Protein AF-A0A2E9E9D5-F1 (afdb_monomer_lite)

Foldseek 3Di:
DVVLVVLLVVLLVVLVVVCVVPPQCPPPPDPDTDPSVVSSVVSSVVSSVVSVCCSPPVD

Secondary structure (DSSP, 8-state):
-HHHHHHHHHHHHHHHHHHHHH-S-PSTT-SSPPPHHHHHHHHHHHHHHHHHHIIIII-

Radius of gyration: 12.63 Å; chains: 1; bounding box: 29×21×34 Å

Sequence (59 aa):
MGLIILSVLLSLLFSTILWMAAGNLLPLGKEKKWPGIFNLAGYALILLIPIYSTIFFVS

pLDDT: mean 93.24, std 5.29, range [63.38, 97.25]

Structure (mmCIF, N/CA/C/O backbone):
data_AF-A0A2E9E9D5-F1
#
_entry.id   AF-A0A2E9E9D5-F1
#
loop_
_atom_site.group_PDB
_atom_site.id
_atom_site.type_symbol
_atom_site.label_atom_id
_atom_site.label_alt_id
_atom_site.label_comp_id
_atom_site.label_asym_id
_atom_site.label_entity_id
_atom_site.label_seq_id
_atom_site.pdbx_PDB_ins_code
_atom_site.Cartn_x
_atom_site.Cartn_y
_atom_site.Cartn_z
_atom_site.occupancy
_atom_site.B_iso_or_equiv
_atom_site.auth_seq_id
_atom_site.auth_comp_id
_atom_site.auth_asym_id
_atom_site.auth_atom_id
_atom_site.pdbx_PDB_model_num
ATOM 1 N N . MET A 1 1 ? 14.080 3.080 -12.721 1.00 74.38 1 MET A N 1
ATOM 2 C CA . MET A 1 1 ? 13.513 4.038 -11.737 1.00 74.38 1 MET A CA 1
ATOM 3 C C . MET A 1 1 ? 12.051 4.375 -12.024 1.00 74.38 1 MET A C 1
ATOM 5 O O . MET A 1 1 ? 11.255 4.287 -11.102 1.00 74.38 1 MET A O 1
ATOM 9 N N . GLY A 1 2 ? 11.666 4.675 -13.274 1.00 91.06 2 GLY A N 1
ATOM 10 C CA . GLY A 1 2 ? 10.266 4.983 -13.622 1.00 91.06 2 GLY A CA 1
ATOM 11 C C . GLY A 1 2 ? 9.245 3.909 -13.219 1.00 91.06 2 GLY A C 1
ATOM 12 O O . GLY A 1 2 ? 8.209 4.245 -12.663 1.00 91.06 2 GLY A O 1
ATOM 13 N N . LEU A 1 3 ? 9.570 2.622 -13.388 1.00 92.06 3 LEU A N 1
ATOM 14 C CA . LEU A 1 3 ? 8.676 1.519 -12.998 1.00 92.06 3 LEU A CA 1
ATOM 15 C C . LEU A 1 3 ? 8.446 1.413 -11.480 1.00 92.06 3 LEU A C 1
ATOM 17 O O . LEU A 1 3 ? 7.367 1.019 -11.054 1.00 92.06 3 LEU A O 1
ATOM 21 N N . ILE A 1 4 ? 9.423 1.821 -10.663 1.00 93.69 4 ILE A N 1
ATOM 22 C CA . ILE A 1 4 ? 9.274 1.859 -9.198 1.00 93.69 4 ILE A CA 1
ATOM 23 C C . ILE A 1 4 ? 8.306 2.981 -8.808 1.00 93.69 4 ILE A C 1
ATOM 25 O O . ILE A 1 4 ? 7.427 2.805 -7.970 1.00 93.69 4 ILE A O 1
ATOM 29 N N . ILE A 1 5 ? 8.431 4.147 -9.447 1.00 95.62 5 ILE A N 1
ATOM 30 C CA . ILE A 1 5 ? 7.493 5.255 -9.238 1.00 95.62 5 ILE A CA 1
ATOM 31 C C . ILE A 1 5 ? 6.090 4.837 -9.695 1.00 95.62 5 ILE A C 1
ATOM 33 O O . ILE A 1 5 ? 5.115 5.070 -8.983 1.00 95.62 5 ILE A O 1
ATOM 37 N N . LEU A 1 6 ? 5.988 4.154 -10.838 1.00 95.00 6 LEU A N 1
ATOM 38 C CA . LEU A 1 6 ? 4.725 3.634 -11.352 1.00 95.00 6 LEU A CA 1
ATOM 39 C C . LEU A 1 6 ? 4.070 2.645 -10.378 1.00 95.00 6 LEU A C 1
ATOM 41 O O . LEU A 1 6 ? 2.873 2.763 -10.132 1.00 95.00 6 LEU A O 1
ATOM 45 N N . SER A 1 7 ? 4.827 1.720 -9.773 1.00 95.44 7 SER A N 1
ATOM 46 C CA . SER A 1 7 ? 4.266 0.780 -8.794 1.00 95.44 7 SER A CA 1
ATOM 47 C C . SER A 1 7 ? 3.705 1.499 -7.566 1.00 95.44 7 SER A C 1
ATOM 49 O O . SER A 1 7 ? 2.641 1.131 -7.075 1.00 95.44 7 SER A O 1
ATOM 51 N N . VAL A 1 8 ? 4.367 2.564 -7.098 1.00 96.31 8 VAL A N 1
ATOM 52 C CA . VAL A 1 8 ? 3.862 3.393 -5.991 1.00 96.31 8 VAL A CA 1
ATOM 53 C C . VAL A 1 8 ? 2.578 4.123 -6.391 1.00 96.31 8 VAL A C 1
ATOM 55 O O . VAL A 1 8 ? 1.593 4.065 -5.658 1.00 96.31 8 VAL A O 1
ATOM 58 N N . LEU A 1 9 ? 2.552 4.759 -7.567 1.00 97.19 9 LEU A N 1
ATOM 59 C CA . LEU A 1 9 ? 1.371 5.475 -8.061 1.00 97.19 9 LEU A CA 1
ATOM 60 C C . LEU A 1 9 ? 0.169 4.544 -8.251 1.00 97.19 9 LEU A C 1
ATOM 62 O O . LEU A 1 9 ? -0.935 4.879 -7.828 1.00 97.19 9 LEU A O 1
ATOM 66 N N . LEU A 1 10 ? 0.383 3.356 -8.822 1.00 97.06 10 LEU A N 1
ATOM 67 C CA . LEU A 1 10 ? -0.662 2.344 -8.964 1.00 97.06 10 LEU A CA 1
ATOM 68 C C . LEU A 1 10 ? -1.171 1.867 -7.604 1.00 97.06 10 LEU A C 1
ATOM 70 O O . LEU A 1 10 ? -2.372 1.703 -7.433 1.00 97.06 10 LE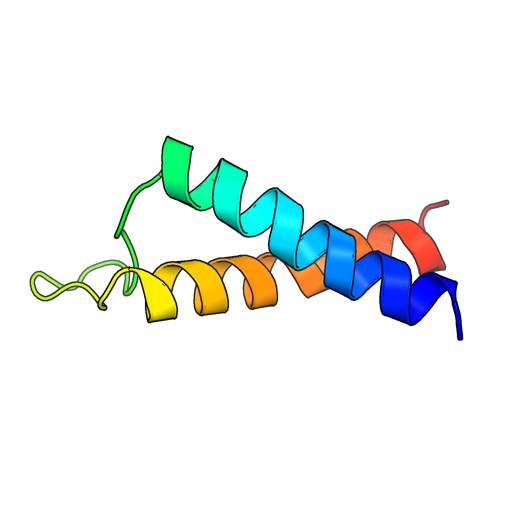U A O 1
ATOM 74 N N . SER A 1 11 ? -0.292 1.706 -6.615 1.00 97.12 11 SER A N 1
ATOM 75 C CA . SER A 1 11 ? -0.694 1.298 -5.262 1.00 97.12 11 SER A CA 1
ATOM 76 C C . SER A 1 11 ? -1.558 2.346 -4.570 1.00 97.12 11 SER A C 1
ATOM 78 O O . SER A 1 11 ? -2.531 1.996 -3.909 1.00 97.12 11 SER A O 1
ATOM 80 N N . LEU A 1 12 ? -1.246 3.631 -4.761 1.00 96.69 12 LEU A N 1
ATOM 81 C CA . LEU A 1 12 ? -2.070 4.739 -4.273 1.00 96.69 12 LEU A CA 1
ATOM 82 C C . LEU A 1 12 ? -3.412 4.825 -5.013 1.00 96.69 12 LEU A C 1
ATOM 84 O O . LEU A 1 12 ? -4.439 5.083 -4.395 1.00 96.69 12 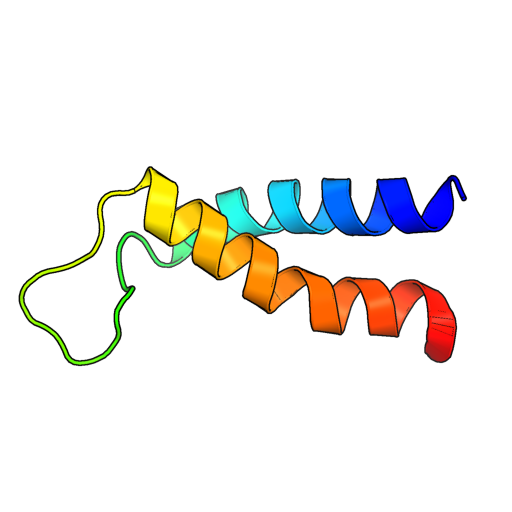LEU A O 1
ATOM 88 N N . LEU A 1 13 ? -3.428 4.591 -6.326 1.00 97.25 13 LEU A N 1
ATOM 89 C CA . LEU A 1 13 ? -4.666 4.589 -7.104 1.00 97.25 13 LEU A CA 1
ATOM 90 C C . LEU A 1 13 ? -5.569 3.410 -6.720 1.00 97.25 13 LEU A C 1
ATOM 92 O O . LEU A 1 13 ? -6.761 3.584 -6.495 1.00 97.25 13 LEU A O 1
ATOM 96 N N . PHE A 1 14 ? -5.019 2.205 -6.604 1.00 96.94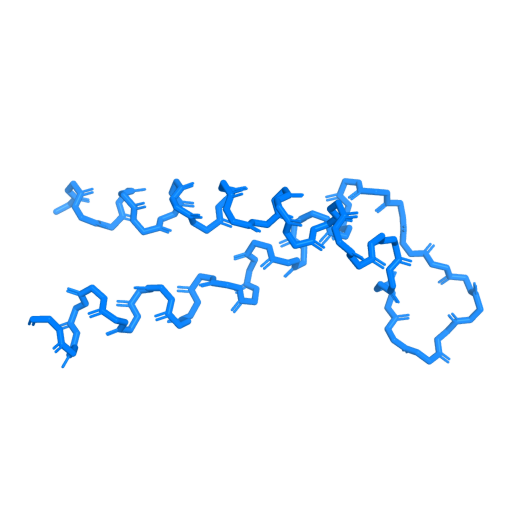 14 PHE A N 1
ATOM 97 C CA . PHE A 1 14 ? -5.803 1.039 -6.212 1.00 96.94 14 PHE A CA 1
ATOM 98 C C . PHE A 1 14 ? -6.221 1.085 -4.741 1.00 96.94 14 PHE A C 1
ATOM 100 O O . PHE A 1 14 ? -7.258 0.518 -4.401 1.00 96.94 14 PHE A O 1
ATOM 107 N N . SER A 1 15 ? -5.489 1.787 -3.869 1.00 96.81 15 SER A N 1
ATOM 108 C CA . SER A 1 15 ? -5.907 1.945 -2.474 1.00 96.81 15 SER A CA 1
ATOM 109 C C . SER A 1 15 ? -7.166 2.789 -2.329 1.00 96.81 15 SER A C 1
ATOM 111 O O . SER A 1 15 ? -7.968 2.496 -1.446 1.00 96.81 15 SER A O 1
ATOM 113 N N . THR A 1 16 ? -7.393 3.781 -3.197 1.00 95.81 16 THR A N 1
ATOM 114 C CA . THR A 1 16 ? -8.644 4.555 -3.189 1.00 95.81 16 THR A CA 1
ATOM 115 C C . THR A 1 16 ? -9.820 3.705 -3.649 1.00 95.81 16 THR A C 1
ATOM 117 O O . THR A 1 16 ? -10.863 3.723 -3.001 1.00 95.81 16 THR A O 1
ATOM 120 N N . ILE A 1 17 ? -9.633 2.889 -4.691 1.00 96.00 17 ILE A N 1
ATOM 121 C CA . ILE A 1 17 ? -10.643 1.929 -5.161 1.00 96.00 17 ILE A CA 1
ATOM 122 C C . ILE A 1 17 ? -10.964 0.919 -4.053 1.00 96.00 17 ILE A C 1
ATOM 124 O O . ILE A 1 17 ? -12.131 0.684 -3.737 1.00 96.00 17 ILE A O 1
ATOM 128 N N . LEU A 1 18 ? -9.933 0.361 -3.412 1.00 95.31 18 LEU A N 1
ATOM 129 C CA . LEU A 1 18 ? -10.098 -0.579 -2.308 1.00 95.31 18 LEU A CA 1
ATOM 130 C C . LEU A 1 18 ? -10.793 0.078 -1.111 1.00 95.31 18 LEU A C 1
ATOM 132 O O . LEU A 1 18 ? -11.680 -0.527 -0.518 1.00 95.31 18 LEU A O 1
ATOM 136 N N . TRP A 1 19 ? -10.447 1.322 -0.780 1.00 95.38 19 TRP A N 1
ATOM 137 C CA . TRP A 1 19 ? -11.099 2.078 0.287 1.00 95.38 19 TRP A CA 1
ATOM 138 C C . TRP A 1 19 ? -12.561 2.401 -0.028 1.00 95.38 19 TRP A C 1
ATOM 140 O O . TRP A 1 19 ? -13.393 2.330 0.867 1.00 95.38 19 TRP A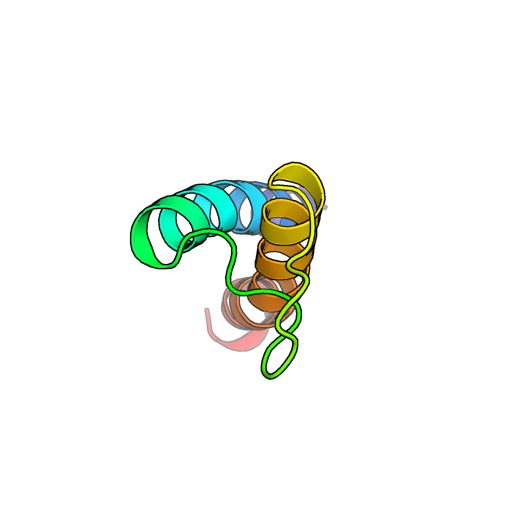 O 1
ATOM 150 N N . MET A 1 20 ? -12.910 2.695 -1.283 1.00 93.75 20 MET A N 1
ATOM 151 C CA . MET A 1 20 ? -14.308 2.884 -1.684 1.00 93.75 20 MET A CA 1
ATOM 152 C C . MET A 1 20 ? -15.127 1.598 -1.543 1.00 93.75 20 MET A C 1
ATOM 154 O O . MET A 1 20 ? -16.288 1.658 -1.150 1.00 93.75 20 MET A O 1
ATOM 158 N N . ALA A 1 21 ? -14.530 0.441 -1.842 1.00 92.88 21 ALA A N 1
ATOM 159 C CA . ALA A 1 21 ? -15.204 -0.849 -1.726 1.00 92.88 21 ALA A CA 1
ATOM 160 C C . ALA A 1 21 ? -15.301 -1.343 -0.273 1.00 92.88 21 ALA A C 1
ATOM 162 O O . ALA A 1 21 ? -16.320 -1.895 0.134 1.00 92.88 21 ALA A O 1
ATOM 163 N N . ALA A 1 22 ? -14.235 -1.165 0.506 1.00 91.69 22 ALA A N 1
ATOM 164 C CA . ALA A 1 22 ? -14.089 -1.758 1.831 1.00 91.69 22 ALA A CA 1
ATOM 165 C C . ALA A 1 22 ? -14.406 -0.777 2.976 1.00 91.69 22 ALA A C 1
ATOM 167 O O . ALA A 1 22 ? -14.833 -1.191 4.050 1.00 91.69 22 ALA A O 1
ATOM 168 N N . GLY A 1 23 ? -14.225 0.525 2.765 1.00 92.19 23 GLY A N 1
ATOM 169 C CA . GLY A 1 23 ? -14.388 1.567 3.775 1.00 92.19 23 GLY A CA 1
ATOM 170 C C . GLY A 1 23 ? -13.255 1.604 4.806 1.00 92.19 23 GLY A C 1
ATOM 171 O O . GLY A 1 23 ? -12.117 1.224 4.542 1.00 92.19 23 GLY A O 1
ATOM 172 N N . ASN A 1 24 ? -13.562 2.083 6.015 1.00 92.38 24 ASN A N 1
ATOM 173 C CA . ASN A 1 24 ? -12.600 2.211 7.117 1.00 92.38 24 ASN A CA 1
ATOM 174 C C . ASN A 1 24 ? -12.483 0.916 7.943 1.00 92.38 24 ASN A C 1
ATOM 176 O O . ASN A 1 24 ? -12.808 0.907 9.131 1.00 92.38 24 ASN A O 1
AT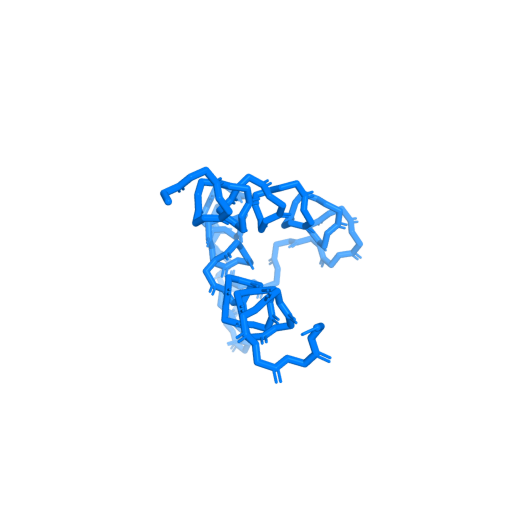OM 180 N N . LEU A 1 25 ? -12.058 -0.199 7.341 1.00 92.25 25 LEU A N 1
ATOM 181 C CA . LEU A 1 25 ? -11.990 -1.478 8.071 1.00 92.25 25 LEU A CA 1
ATOM 182 C C . LEU A 1 25 ? -10.779 -1.593 8.996 1.00 92.25 25 LEU A C 1
ATOM 184 O O . LEU A 1 25 ? -10.844 -2.332 9.986 1.00 92.25 25 LEU A O 1
ATOM 188 N N . LEU A 1 26 ? -9.685 -0.891 8.692 1.00 91.00 26 LEU A N 1
ATOM 189 C CA . LEU A 1 26 ? -8.456 -0.957 9.470 1.00 91.00 26 LEU A CA 1
ATOM 190 C C . LEU A 1 26 ? -8.573 -0.134 10.763 1.00 91.00 26 LEU A C 1
ATOM 192 O O . LEU A 1 26 ? -9.144 0.961 10.746 1.00 91.00 26 LEU A O 1
ATOM 196 N N . PRO A 1 27 ? -8.034 -0.644 11.887 1.00 89.00 27 PRO A N 1
ATOM 197 C CA . PRO A 1 27 ? -7.433 -1.965 12.042 1.00 89.00 27 PRO A CA 1
ATOM 198 C C . PRO A 1 27 ? -8.517 -3.051 12.193 1.00 89.00 27 PRO A C 1
ATOM 200 O O . PRO A 1 27 ? -9.576 -2.837 12.797 1.00 89.00 27 PRO A O 1
ATOM 203 N N . LEU A 1 28 ? -8.255 -4.231 11.625 1.00 89.38 28 LEU A N 1
ATOM 204 C CA . LEU A 1 28 ? -9.186 -5.363 11.675 1.00 89.38 28 LEU A CA 1
ATOM 205 C C . LEU A 1 28 ? -9.410 -5.817 13.127 1.00 89.38 28 LEU A C 1
ATOM 207 O O . LEU A 1 28 ? -8.498 -5.781 13.950 1.00 89.38 28 LEU A O 1
ATOM 211 N N . GLY A 1 29 ? -10.642 -6.217 13.455 1.00 89.00 29 GLY A N 1
ATOM 212 C CA . GLY A 1 29 ? -10.988 -6.742 14.784 1.00 89.00 29 GLY A CA 1
ATOM 213 C C . GLY A 1 29 ? -11.026 -5.718 15.928 1.00 89.00 29 GLY A C 1
ATOM 214 O O . GLY A 1 29 ? -11.213 -6.103 17.078 1.00 89.00 29 GLY A O 1
ATOM 215 N N . LYS A 1 30 ? -10.856 -4.420 15.649 1.00 89.12 30 LYS A N 1
ATOM 216 C CA . LYS A 1 30 ? -11.056 -3.345 16.635 1.00 89.12 30 LYS A CA 1
ATOM 217 C C . LYS A 1 30 ? -12.348 -2.583 16.360 1.00 89.12 30 LYS A C 1
ATOM 219 O O . LYS A 1 30 ? -12.651 -2.299 15.199 1.00 89.12 30 LYS A O 1
ATOM 224 N N . GLU A 1 31 ? -13.056 -2.219 17.430 1.00 87.56 31 GLU A N 1
ATOM 225 C CA . GLU A 1 31 ? -14.236 -1.342 17.380 1.00 87.56 31 GLU A CA 1
ATOM 226 C C . GLU A 1 31 ? -13.853 0.073 16.934 1.00 87.56 31 GLU A C 1
ATOM 228 O O . GLU A 1 31 ? -14.489 0.659 16.061 1.00 87.56 31 GLU A O 1
ATOM 233 N N . LYS A 1 32 ? -12.745 0.602 17.471 1.00 92.50 32 LYS A N 1
ATOM 234 C CA . LYS A 1 32 ? -12.205 1.900 17.064 1.00 92.50 32 LYS A CA 1
ATOM 235 C C . LYS A 1 32 ? -11.387 1.760 15.781 1.00 92.50 32 LYS A C 1
ATOM 237 O O . LYS A 1 32 ? -10.258 1.264 15.801 1.00 92.50 32 LYS A O 1
ATOM 242 N N . LYS A 1 33 ? -11.963 2.222 14.674 1.00 92.62 33 LYS A N 1
ATOM 243 C CA . LYS A 1 33 ? -11.320 2.252 13.357 1.00 92.62 33 LYS A CA 1
ATOM 244 C C . LYS A 1 33 ? -10.357 3.421 13.217 1.00 92.62 33 LYS A C 1
ATOM 246 O O . LYS A 1 33 ? -10.494 4.452 13.879 1.00 92.62 33 LYS A O 1
ATOM 251 N N . TRP A 1 34 ? -9.360 3.246 12.358 1.00 93.00 34 TRP A N 1
ATOM 252 C CA . TRP A 1 34 ? -8.478 4.333 11.972 1.00 93.00 34 TRP A CA 1
ATOM 253 C C . TRP A 1 34 ? -9.243 5.373 11.139 1.00 93.00 34 TRP A C 1
ATOM 255 O O . TRP A 1 34 ? -10.154 5.019 10.387 1.00 93.00 34 TRP A O 1
ATOM 265 N N . PRO A 1 35 ? -8.852 6.655 11.220 1.00 92.38 35 PRO A N 1
ATOM 266 C CA . PRO A 1 35 ? -9.265 7.680 10.268 1.00 92.38 35 PRO A CA 1
ATOM 267 C C . PRO A 1 35 ? -9.054 7.253 8.807 1.00 92.38 35 PRO A C 1
ATOM 269 O O . PRO A 1 35 ? -8.147 6.473 8.504 1.00 92.38 35 PRO A O 1
ATOM 272 N N . GLY A 1 36 ? -9.850 7.811 7.891 1.00 90.69 36 GLY A N 1
ATOM 273 C CA . GLY A 1 36 ? -9.818 7.439 6.469 1.00 90.69 36 GLY A CA 1
ATOM 274 C C . GLY A 1 36 ? -8.442 7.568 5.818 1.00 90.69 36 GLY A C 1
ATOM 275 O O . GLY A 1 36 ? -8.018 6.664 5.105 1.00 90.69 36 GLY A O 1
ATOM 276 N N . ILE A 1 37 ? -7.690 8.622 6.153 1.00 92.50 37 ILE A N 1
ATOM 277 C CA . ILE A 1 37 ? -6.327 8.832 5.638 1.00 92.50 37 ILE A CA 1
ATOM 278 C C . ILE A 1 37 ? -5.385 7.666 5.990 1.00 92.50 37 ILE A C 1
ATOM 280 O O . ILE A 1 37 ? -4.585 7.232 5.165 1.00 92.50 37 ILE A O 1
ATOM 284 N N . PHE A 1 38 ? -5.516 7.108 7.195 1.00 94.00 38 PHE A N 1
ATOM 285 C CA . PHE A 1 38 ? -4.685 5.997 7.648 1.00 94.00 38 PHE A CA 1
ATOM 286 C C . PHE A 1 38 ? -5.159 4.659 7.077 1.00 94.00 38 PHE A C 1
ATOM 288 O O . PHE A 1 38 ? -4.334 3.782 6.837 1.00 94.00 38 PHE A O 1
ATOM 295 N N . ASN A 1 39 ? -6.460 4.505 6.805 1.00 94.69 39 ASN A N 1
ATOM 296 C CA . ASN A 1 39 ? -6.971 3.358 6.050 1.00 94.69 39 ASN A CA 1
ATOM 297 C C . ASN A 1 39 ? -6.416 3.348 4.622 1.00 94.69 39 ASN A C 1
ATOM 299 O O . ASN A 1 39 ? -5.859 2.341 4.197 1.00 94.69 39 ASN A O 1
ATOM 303 N N . LEU A 1 40 ? -6.482 4.483 3.922 1.00 94.88 40 LEU A N 1
ATOM 304 C CA . LEU A 1 40 ? -5.916 4.654 2.581 1.00 94.88 40 LEU A CA 1
ATOM 305 C C . LEU A 1 40 ? -4.413 4.361 2.545 1.00 94.88 40 LEU A C 1
ATOM 307 O O . LEU A 1 40 ? -3.952 3.634 1.665 1.00 94.88 40 LEU A O 1
ATOM 311 N N . ALA A 1 41 ? -3.656 4.883 3.514 1.00 95.31 41 ALA A N 1
ATOM 312 C CA . ALA A 1 41 ? -2.227 4.607 3.630 1.00 95.31 41 ALA A CA 1
ATOM 313 C C . ALA A 1 41 ? -1.952 3.117 3.894 1.00 95.31 41 ALA A C 1
ATOM 315 O O . ALA A 1 41 ? -1.090 2.525 3.247 1.00 95.31 41 ALA A O 1
ATOM 316 N N . GLY A 1 42 ? -2.714 2.488 4.794 1.00 95.62 42 GLY A N 1
ATOM 317 C CA . GLY A 1 42 ? -2.607 1.057 5.076 1.00 95.62 42 GLY A CA 1
ATOM 318 C C . GLY A 1 42 ? -2.894 0.200 3.843 1.00 95.62 42 GLY A C 1
ATOM 319 O O . GLY A 1 42 ? -2.113 -0.686 3.512 1.00 95.62 42 GLY A O 1
ATOM 320 N N . TYR A 1 43 ? -3.966 0.507 3.114 1.00 96.31 43 TYR A N 1
ATOM 321 C CA . TYR A 1 43 ? -4.305 -0.166 1.862 1.00 96.31 43 TYR A CA 1
ATOM 322 C C . TYR A 1 43 ? -3.248 0.035 0.778 1.00 96.31 43 TYR A C 1
ATOM 324 O O . TYR A 1 43 ? -2.899 -0.929 0.104 1.00 96.31 43 TYR A O 1
ATOM 332 N N . ALA A 1 44 ? -2.686 1.238 0.642 1.00 96.69 44 ALA A N 1
ATOM 333 C CA . ALA A 1 44 ? -1.605 1.499 -0.306 1.00 96.69 44 ALA A CA 1
ATOM 334 C C . ALA A 1 44 ? -0.352 0.676 0.014 1.00 96.69 44 ALA A C 1
ATOM 336 O O . ALA A 1 44 ? 0.248 0.106 -0.891 1.00 96.69 44 ALA A O 1
ATOM 337 N N . LEU A 1 45 ? 0.019 0.563 1.292 1.00 96.19 45 LEU A N 1
ATOM 338 C CA . LEU A 1 45 ? 1.158 -0.253 1.719 1.00 96.19 45 LEU A CA 1
ATOM 339 C C . LEU A 1 45 ? 0.922 -1.747 1.473 1.00 96.19 45 LEU A C 1
ATOM 341 O O . LEU A 1 45 ? 1.824 -2.437 1.006 1.00 96.19 45 LEU A O 1
ATOM 345 N N . ILE A 1 46 ? -0.292 -2.237 1.742 1.00 95.62 46 ILE A N 1
ATOM 346 C CA . ILE A 1 46 ? -0.669 -3.631 1.474 1.00 95.62 46 ILE A CA 1
ATOM 347 C C . ILE A 1 46 ? -0.627 -3.924 -0.029 1.00 95.62 46 ILE A C 1
ATOM 349 O O . ILE A 1 46 ? -0.130 -4.975 -0.421 1.00 95.62 46 ILE A O 1
ATOM 353 N N . LEU A 1 47 ? -1.115 -3.003 -0.867 1.00 96.75 47 LEU A N 1
ATOM 354 C CA . LEU A 1 47 ? -1.142 -3.144 -2.327 1.00 96.75 47 LEU A CA 1
ATOM 355 C C . LEU A 1 47 ? 0.230 -2.957 -2.985 1.00 96.75 47 LEU A C 1
ATOM 357 O O . LEU A 1 47 ? 0.462 -3.509 -4.061 1.00 96.75 47 LEU A O 1
ATOM 361 N N . LEU A 1 48 ? 1.154 -2.250 -2.333 1.00 96.81 48 LEU A N 1
ATOM 362 C CA . LEU A 1 48 ? 2.497 -2.022 -2.860 1.00 96.81 48 LEU A CA 1
ATOM 363 C C . LEU A 1 48 ? 3.246 -3.323 -3.122 1.00 96.81 48 LEU A C 1
ATOM 365 O O . LEU A 1 48 ? 3.866 -3.462 -4.171 1.00 96.81 48 LEU A O 1
ATOM 369 N N . ILE A 1 49 ? 3.152 -4.284 -2.205 1.00 95.56 49 ILE A N 1
ATOM 370 C CA . ILE A 1 49 ? 3.833 -5.576 -2.324 1.00 95.56 49 ILE A CA 1
ATOM 371 C C . ILE A 1 49 ? 3.358 -6.354 -3.566 1.00 95.56 49 ILE A C 1
ATOM 373 O O . ILE A 1 49 ? 4.195 -6.652 -4.415 1.00 95.56 49 ILE A O 1
ATOM 377 N N . PRO A 1 50 ? 2.060 -6.681 -3.739 1.00 96.06 50 PRO A N 1
ATOM 378 C CA . PRO A 1 50 ? 1.607 -7.438 -4.901 1.00 96.06 50 PRO A CA 1
ATOM 379 C C . PRO A 1 50 ? 1.788 -6.676 -6.218 1.00 96.06 50 PRO A C 1
ATOM 381 O O . PRO A 1 50 ? 2.146 -7.299 -7.215 1.00 96.06 50 PRO A O 1
ATOM 384 N N . ILE A 1 51 ? 1.602 -5.351 -6.247 1.00 96.62 51 ILE A N 1
ATOM 385 C CA . ILE A 1 51 ? 1.786 -4.553 -7.47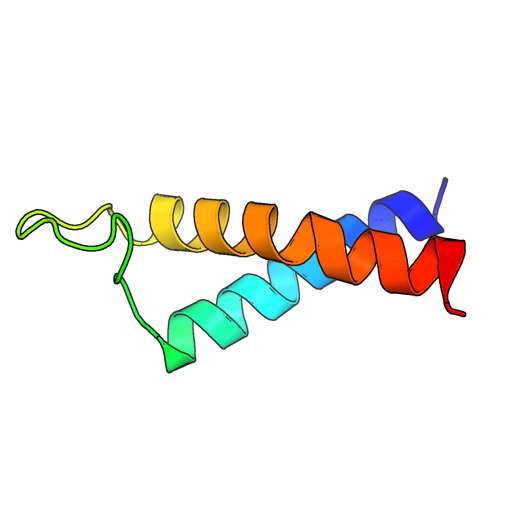2 1.00 96.62 51 ILE A CA 1
ATOM 386 C C . ILE A 1 51 ? 3.256 -4.527 -7.882 1.00 96.62 51 ILE A C 1
ATOM 388 O O . ILE A 1 51 ? 3.574 -4.792 -9.040 1.00 96.62 51 ILE A O 1
ATOM 392 N N . TYR A 1 52 ? 4.157 -4.249 -6.937 1.00 95.81 52 TYR A N 1
ATOM 393 C CA . TYR A 1 52 ? 5.592 -4.291 -7.192 1.00 95.81 52 TYR A CA 1
ATOM 394 C C . TYR A 1 52 ? 6.015 -5.688 -7.658 1.00 95.81 52 TYR A C 1
ATOM 396 O O . TYR A 1 52 ? 6.665 -5.823 -8.692 1.00 95.81 52 TYR A O 1
ATOM 404 N N . SER A 1 53 ? 5.580 -6.737 -6.954 1.00 95.44 53 SER A N 1
ATOM 405 C CA . SER A 1 53 ? 5.899 -8.115 -7.328 1.00 95.44 53 SER A CA 1
ATOM 406 C C . SER A 1 53 ? 5.414 -8.464 -8.737 1.00 95.44 53 SER A C 1
ATOM 408 O O . SER A 1 53 ? 6.152 -9.068 -9.511 1.00 95.44 53 SER A O 1
ATOM 410 N N . THR A 1 54 ? 4.207 -8.027 -9.105 1.00 95.38 54 THR A N 1
ATOM 411 C CA . THR A 1 54 ? 3.644 -8.258 -10.443 1.00 95.38 54 THR A CA 1
ATOM 412 C C . THR A 1 54 ? 4.486 -7.585 -11.529 1.00 95.38 54 THR A C 1
ATOM 414 O O . THR A 1 54 ? 4.831 -8.229 -12.515 1.00 95.38 54 THR A O 1
ATOM 417 N N . ILE A 1 55 ? 4.867 -6.318 -11.332 1.00 94.81 55 ILE A N 1
ATOM 418 C CA . ILE A 1 55 ? 5.614 -5.517 -12.319 1.00 94.81 55 ILE A CA 1
ATOM 419 C C . ILE A 1 55 ? 7.060 -6.001 -12.504 1.00 94.81 55 ILE A C 1
ATOM 421 O O . ILE A 1 55 ? 7.624 -5.842 -13.580 1.00 94.81 55 ILE A O 1
ATOM 425 N N . PHE A 1 56 ? 7.692 -6.536 -11.458 1.00 94.25 56 PHE A N 1
ATOM 426 C CA . PHE A 1 56 ? 9.127 -6.842 -11.496 1.00 94.25 56 PHE A CA 1
ATOM 427 C C . PHE A 1 56 ? 9.469 -8.332 -11.580 1.00 94.25 56 PHE A C 1
ATOM 429 O O . PHE A 1 56 ? 10.610 -8.651 -11.905 1.00 94.25 56 PHE A O 1
ATOM 436 N N . PHE A 1 57 ? 8.532 -9.237 -11.280 1.00 92.38 57 PHE A N 1
ATOM 437 C CA . PHE A 1 57 ? 8.820 -10.678 -11.230 1.00 92.38 57 PHE A CA 1
ATOM 438 C C . PHE A 1 57 ? 7.847 -11.555 -12.019 1.00 92.38 57 PHE A C 1
ATOM 440 O O . PHE A 1 57 ? 8.181 -12.705 -12.292 1.00 92.38 57 PHE A O 1
ATOM 447 N N . VAL A 1 58 ? 6.649 -11.060 -12.345 1.00 89.50 58 VAL A N 1
ATOM 448 C CA . VAL A 1 58 ? 5.618 -11.851 -13.045 1.00 89.50 58 VAL A CA 1
ATOM 449 C C . VAL A 1 58 ? 5.409 -11.388 -14.489 1.00 89.50 58 VAL A C 1
ATOM 451 O O . VAL A 1 58 ? 4.960 -12.185 -15.311 1.00 89.50 58 VAL A O 1
ATOM 454 N N . SER A 1 59 ? 5.703 -10.121 -14.792 1.00 63.38 59 SER A N 1
ATOM 455 C CA . SER A 1 59 ? 5.544 -9.530 -16.131 1.00 63.38 59 SER A CA 1
ATOM 456 C C . SER A 1 59 ? 6.772 -9.673 -17.018 1.00 63.38 59 SER A C 1
ATOM 458 O O . SER A 1 59 ? 7.886 -9.866 -16.482 1.00 63.38 59 SER A O 1
#